Protein AF-A0A166GZS3-F1 (afdb_monomer_lite)

pLDDT: mean 82.65, std 13.18, range [44.88, 97.88]

Organism: NCBI:txid1671680

Radius of gyration: 15.57 Å; chains: 1; bounding box: 46×20×39 Å

Structure (mmCIF, N/CA/C/O backbone):
data_AF-A0A166GZS3-F1
#
_entry.id   AF-A0A166GZS3-F1
#
loop_
_atom_site.group_PDB
_atom_site.id
_atom_site.type_symbol
_atom_site.label_atom_id
_atom_site.label_alt_id
_atom_site.label_comp_id
_atom_site.label_asym_id
_atom_site.label_entity_id
_atom_site.label_seq_id
_atom_site.pdbx_PDB_ins_code
_atom_site.Cartn_x
_atom_site.Cartn_y
_atom_site.Cartn_z
_atom_site.occupancy
_atom_site.B_iso_or_equiv
_atom_site.auth_seq_id
_atom_site.auth_comp_id
_atom_site.auth_asym_id
_atom_site.auth_atom_id
_atom_site.pdbx_PDB_model_num
ATOM 1 N N . MET A 1 1 ? -16.067 -1.672 -1.497 1.00 63.53 1 MET A N 1
ATOM 2 C CA . MET A 1 1 ? -14.864 -2.314 -0.925 1.00 63.53 1 MET A CA 1
ATOM 3 C C . MET A 1 1 ? -13.737 -1.303 -0.964 1.00 63.53 1 MET A C 1
ATOM 5 O O . MET A 1 1 ? -13.558 -0.696 -2.016 1.00 63.53 1 MET A O 1
ATOM 9 N N . SER A 1 2 ? -13.045 -1.082 0.155 1.00 80.56 2 SER A N 1
ATOM 10 C CA . SER A 1 2 ? -11.887 -0.183 0.193 1.00 80.56 2 SER A CA 1
ATOM 11 C C . SER A 1 2 ? -10.697 -0.825 -0.514 1.00 80.56 2 SER A C 1
ATOM 13 O O . SER A 1 2 ? -10.502 -2.039 -0.416 1.00 80.56 2 SER A O 1
ATOM 15 N N . ALA A 1 3 ? -9.919 -0.022 -1.231 1.00 84.62 3 ALA A N 1
ATOM 16 C CA . ALA A 1 3 ? -8.756 -0.498 -1.968 1.00 84.62 3 ALA A CA 1
ATOM 17 C C . ALA A 1 3 ? -7.656 0.564 -2.013 1.00 84.62 3 ALA A C 1
ATOM 19 O O . ALA A 1 3 ? -7.930 1.763 -1.979 1.00 84.62 3 ALA A O 1
ATOM 20 N N . LEU A 1 4 ? -6.416 0.107 -2.141 1.00 82.50 4 LEU A N 1
ATOM 21 C CA . LEU A 1 4 ? -5.276 0.927 -2.517 1.00 82.50 4 LEU A CA 1
ATOM 22 C C . LEU A 1 4 ? -4.954 0.641 -3.980 1.00 82.50 4 LEU A C 1
ATOM 24 O O . LEU A 1 4 ? -4.761 -0.511 -4.358 1.00 82.50 4 LEU A O 1
ATOM 28 N N . GLN A 1 5 ? -4.902 1.669 -4.814 1.00 85.44 5 GLN A N 1
ATOM 29 C CA . GLN A 1 5 ? -4.529 1.524 -6.213 1.00 85.44 5 GLN A CA 1
ATOM 30 C C . GLN A 1 5 ? -3.179 2.187 -6.455 1.00 85.44 5 GLN A C 1
ATOM 32 O O . GLN A 1 5 ? -2.997 3.361 -6.136 1.00 85.44 5 GLN A O 1
ATOM 37 N N . LEU A 1 6 ? -2.245 1.419 -7.013 1.00 78.94 6 LEU A N 1
ATOM 38 C CA . LEU A 1 6 ? -0.940 1.900 -7.439 1.00 78.94 6 LEU A CA 1
ATOM 39 C C . LEU A 1 6 ? -0.885 1.907 -8.964 1.00 78.94 6 LEU A C 1
ATOM 41 O O . LEU A 1 6 ? -1.237 0.921 -9.615 1.00 78.94 6 LEU A O 1
ATOM 45 N N . THR A 1 7 ? -0.450 3.030 -9.522 1.00 80.00 7 THR A N 1
ATOM 46 C CA . THR A 1 7 ? -0.257 3.196 -10.966 1.00 80.00 7 THR A CA 1
ATOM 47 C C . THR A 1 7 ? 1.110 3.808 -11.234 1.00 80.00 7 THR A C 1
ATOM 49 O O . THR A 1 7 ? 1.507 4.758 -10.557 1.00 80.00 7 THR A O 1
ATOM 52 N N . THR A 1 8 ? 1.835 3.250 -12.204 1.00 74.75 8 THR A N 1
ATOM 53 C CA . THR A 1 8 ? 3.174 3.694 -12.611 1.00 74.75 8 THR A CA 1
ATOM 54 C C . THR A 1 8 ? 3.172 4.078 -14.084 1.00 74.75 8 THR A C 1
ATOM 56 O O . THR A 1 8 ? 2.456 3.476 -14.885 1.00 74.75 8 THR A O 1
ATOM 59 N N . THR A 1 9 ? 3.977 5.073 -14.457 1.00 71.31 9 THR A N 1
ATOM 60 C CA . THR A 1 9 ? 4.165 5.455 -15.869 1.00 71.31 9 THR A CA 1
ATOM 61 C C . THR A 1 9 ? 5.233 4.616 -16.574 1.00 71.31 9 THR A C 1
ATOM 63 O O . THR A 1 9 ? 5.177 4.464 -17.790 1.00 71.31 9 THR A O 1
ATOM 66 N N . ALA A 1 10 ? 6.187 4.050 -15.832 1.00 62.16 10 ALA A N 1
ATOM 67 C CA . ALA A 1 10 ? 7.070 2.991 -16.314 1.00 62.16 10 ALA A CA 1
ATOM 68 C C . ALA A 1 10 ? 6.403 1.619 -16.138 1.00 62.16 10 ALA A C 1
ATOM 70 O O . ALA A 1 10 ? 5.656 1.407 -15.180 1.00 62.16 10 ALA A O 1
ATOM 71 N N . GLY A 1 11 ? 6.670 0.678 -17.047 1.00 58.00 11 GLY A N 1
ATOM 72 C CA . GLY A 1 11 ? 6.192 -0.698 -16.910 1.00 58.00 11 GLY A CA 1
ATOM 73 C C . GLY A 1 11 ? 6.674 -1.322 -15.597 1.00 58.00 11 GLY A C 1
ATOM 74 O O . GLY A 1 11 ? 7.829 -1.163 -15.206 1.00 58.00 11 GLY A O 1
ATOM 75 N N . ALA A 1 12 ? 5.791 -2.030 -14.899 1.00 59.91 12 ALA A N 1
ATOM 76 C CA . ALA A 1 12 ? 6.154 -2.752 -13.690 1.00 59.91 12 ALA A CA 1
ATOM 77 C C . ALA A 1 12 ? 6.816 -4.083 -14.065 1.00 59.91 12 ALA A C 1
ATOM 79 O O . ALA A 1 12 ? 6.146 -5.088 -14.294 1.00 59.91 12 ALA A O 1
ATOM 80 N N . SER A 1 13 ? 8.145 -4.077 -14.166 1.00 64.00 13 SER A N 1
ATOM 81 C CA . SER A 1 13 ? 8.919 -5.318 -14.235 1.00 64.00 13 SER A CA 1
ATOM 82 C C . SER A 1 13 ? 8.902 -6.010 -12.868 1.00 64.00 13 SER A C 1
ATOM 84 O O . SER A 1 13 ? 9.009 -5.359 -11.824 1.00 64.00 13 SER A O 1
ATOM 86 N N . ALA A 1 14 ? 8.787 -7.341 -12.885 1.00 60.84 14 ALA A N 1
ATOM 87 C CA . ALA A 1 14 ? 8.915 -8.183 -11.696 1.00 60.84 14 ALA A CA 1
ATOM 88 C C . ALA A 1 14 ? 10.305 -8.093 -11.047 1.00 60.84 14 ALA A C 1
ATOM 90 O O . ALA A 1 14 ? 10.432 -8.344 -9.854 1.00 60.84 14 ALA A O 1
ATOM 91 N N . SER A 1 15 ? 11.313 -7.706 -11.829 1.00 64.94 15 SER A N 1
ATOM 92 C CA . SER A 1 15 ? 12.722 -7.718 -11.430 1.00 64.94 15 SER A CA 1
ATOM 9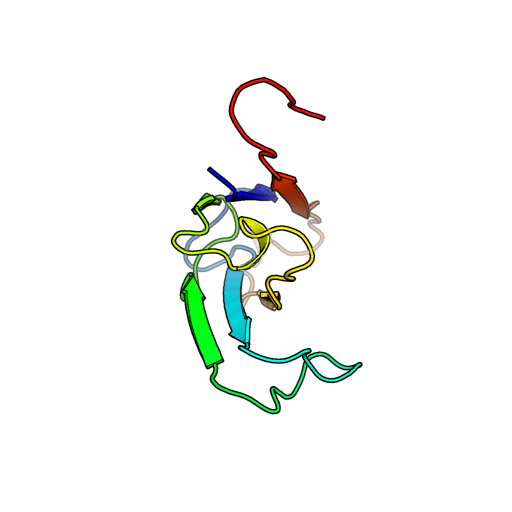3 C C . SER A 1 15 ? 13.303 -6.308 -11.321 1.00 64.94 15 SER A C 1
ATOM 95 O O . SER A 1 15 ? 14.076 -6.032 -10.413 1.00 64.94 15 SER A O 1
ATOM 97 N N . ASP A 1 16 ? 12.892 -5.411 -12.224 1.00 68.75 16 ASP A N 1
ATOM 98 C CA . ASP A 1 16 ? 13.584 -4.133 -12.470 1.00 68.75 16 ASP A CA 1
ATOM 99 C C . ASP A 1 16 ? 12.710 -2.902 -12.179 1.00 68.75 16 ASP A C 1
ATOM 101 O O . ASP A 1 16 ? 13.150 -1.760 -12.303 1.00 68.75 16 ASP A O 1
ATOM 105 N N . GLY A 1 17 ? 11.439 -3.120 -11.829 1.00 74.44 17 GLY A N 1
ATOM 106 C CA . GLY A 1 17 ? 10.476 -2.058 -11.555 1.00 74.44 17 GLY A CA 1
ATOM 107 C C . GLY A 1 17 ? 10.460 -1.629 -10.089 1.00 74.44 17 GLY A C 1
ATOM 108 O O . GLY A 1 17 ? 11.007 -2.304 -9.217 1.00 74.44 17 GLY A O 1
ATOM 109 N N . VAL A 1 18 ? 9.757 -0.531 -9.796 1.00 82.94 18 VAL A N 1
ATOM 110 C CA . VAL A 1 18 ? 9.429 -0.162 -8.410 1.00 82.94 18 VAL A CA 1
ATOM 111 C C . VAL A 1 18 ? 8.597 -1.283 -7.785 1.00 82.94 18 VAL A C 1
ATOM 113 O O . VAL A 1 18 ? 7.548 -1.663 -8.313 1.00 82.94 18 VAL A O 1
ATOM 116 N N . GLN A 1 19 ? 9.063 -1.787 -6.650 1.00 86.75 19 GLN A N 1
ATOM 117 C CA . GLN A 1 19 ? 8.369 -2.775 -5.837 1.00 86.75 19 GLN A CA 1
ATOM 118 C C . GLN A 1 19 ? 7.629 -2.081 -4.695 1.00 86.75 19 GLN A C 1
ATOM 120 O O . GLN A 1 19 ? 8.018 -0.996 -4.245 1.00 86.75 19 GLN A O 1
ATOM 125 N N . PHE A 1 20 ? 6.568 -2.715 -4.210 1.00 89.94 20 PHE A N 1
ATOM 126 C CA . PHE A 1 20 ? 5.880 -2.286 -3.008 1.00 89.94 20 PHE A CA 1
ATOM 127 C C . PHE A 1 20 ? 5.505 -3.458 -2.107 1.00 89.94 20 PHE A C 1
ATOM 129 O O . PHE A 1 20 ? 5.221 -4.561 -2.572 1.00 89.94 20 PHE A O 1
ATOM 136 N N . ALA A 1 21 ? 5.414 -3.163 -0.817 1.00 92.38 21 ALA A N 1
ATOM 137 C CA . ALA A 1 21 ? 4.767 -4.003 0.177 1.00 92.38 21 ALA A CA 1
ATOM 138 C C . ALA A 1 21 ? 3.753 -3.163 0.960 1.00 92.38 21 ALA A C 1
ATOM 140 O O . ALA A 1 21 ? 3.936 -1.953 1.137 1.00 92.38 21 ALA A O 1
ATOM 141 N N . LEU A 1 22 ? 2.678 -3.802 1.417 1.00 94.50 22 LEU A N 1
ATOM 142 C CA . LEU A 1 22 ? 1.651 -3.164 2.231 1.00 94.50 22 LEU A CA 1
ATOM 143 C C . LEU A 1 22 ? 1.409 -3.985 3.488 1.00 94.50 22 LEU A C 1
ATOM 145 O O . LEU A 1 22 ? 1.021 -5.154 3.432 1.00 94.50 22 LEU A O 1
ATOM 149 N N . GLU A 1 23 ? 1.581 -3.340 4.628 1.00 96.25 23 GLU A N 1
ATOM 150 C CA . GLU A 1 23 ? 1.350 -3.936 5.936 1.00 96.25 23 GLU A CA 1
ATOM 151 C C . GLU A 1 23 ? 0.323 -3.127 6.712 1.00 96.25 23 GLU A C 1
ATOM 153 O O . GLU A 1 23 ? 0.127 -1.933 6.483 1.00 96.25 23 GLU A O 1
ATOM 158 N N . ARG A 1 24 ? -0.324 -3.794 7.659 1.00 96.56 24 ARG A N 1
ATOM 159 C CA . ARG A 1 24 ? -1.293 -3.218 8.585 1.00 96.56 24 ARG A CA 1
ATOM 160 C C . ARG A 1 24 ? -0.796 -3.416 10.005 1.00 96.56 24 ARG A C 1
ATOM 162 O O . ARG A 1 24 ? -0.445 -4.533 10.373 1.00 96.56 24 ARG A O 1
ATOM 169 N N . CYS A 1 25 ? -0.843 -2.360 10.805 1.00 97.56 25 CYS A N 1
ATOM 170 C CA . CYS A 1 25 ? -0.665 -2.422 12.251 1.00 97.56 25 CYS A CA 1
ATOM 171 C C . CYS A 1 25 ? -2.030 -2.279 12.947 1.00 97.56 25 CYS A C 1
ATOM 173 O O . CYS A 1 25 ? -2.907 -1.561 12.468 1.00 97.56 25 CYS A O 1
ATOM 175 N N . SER A 1 26 ? -2.234 -2.942 14.087 1.00 96.31 26 SER A N 1
ATOM 176 C CA . SER A 1 26 ? -3.437 -2.738 14.918 1.00 96.31 26 SER A CA 1
ATOM 177 C C . SER A 1 26 ? -3.412 -1.437 15.742 1.00 96.31 26 SER A C 1
ATOM 179 O O . SER A 1 26 ? -4.387 -1.096 16.408 1.00 96.31 26 SER A O 1
ATOM 181 N N . GLN A 1 27 ? -2.297 -0.711 15.704 1.00 96.75 27 GLN A N 1
ATOM 182 C CA . GLN A 1 27 ? -2.043 0.570 16.364 1.00 96.75 27 GLN A CA 1
ATOM 183 C C . GLN A 1 27 ? -1.437 1.545 15.336 1.00 96.75 27 GLN A C 1
ATOM 185 O O . GLN A 1 27 ? -1.017 1.111 14.261 1.00 96.75 27 GLN A O 1
ATOM 190 N N . PRO A 1 28 ? -1.354 2.852 15.625 1.00 97.19 28 PRO A N 1
ATOM 191 C CA . PRO A 1 28 ? -0.599 3.767 14.780 1.00 97.19 28 PRO A CA 1
ATOM 192 C C . PRO A 1 28 ? 0.861 3.319 14.626 1.00 97.19 28 PRO A C 1
ATOM 194 O O . PRO A 1 28 ? 1.489 2.872 15.589 1.00 97.19 28 PRO A O 1
ATOM 197 N N . TRP A 1 29 ? 1.403 3.467 13.417 1.00 97.88 29 TRP A N 1
ATOM 198 C CA . TRP A 1 29 ? 2.845 3.369 13.197 1.00 97.88 29 TRP A CA 1
ATOM 199 C C . TRP A 1 29 ? 3.559 4.539 13.883 1.00 97.88 29 TRP A C 1
ATOM 201 O O . TRP A 1 29 ? 2.975 5.613 14.058 1.00 97.88 29 TRP A O 1
ATOM 211 N N . SER A 1 30 ? 4.827 4.348 14.251 1.00 97.62 30 SER A N 1
ATOM 212 C CA . SER A 1 30 ? 5.685 5.452 14.687 1.00 97.62 30 SER A CA 1
ATOM 213 C C . SER A 1 30 ? 5.785 6.534 13.608 1.00 97.62 30 SER A C 1
ATOM 215 O O . SER A 1 30 ? 5.507 6.294 12.434 1.00 97.62 30 SER A O 1
ATOM 217 N N . ALA A 1 31 ? 6.184 7.746 14.001 1.00 95.06 31 ALA A N 1
ATOM 218 C CA . ALA A 1 31 ? 6.227 8.897 13.095 1.00 95.06 31 ALA A CA 1
ATOM 219 C C . ALA A 1 31 ? 7.153 8.692 11.877 1.00 95.06 31 ALA A C 1
ATOM 221 O O . ALA A 1 31 ? 6.913 9.262 10.819 1.00 95.06 31 ALA A O 1
ATOM 222 N N . ASP A 1 32 ? 8.181 7.857 12.019 1.00 94.62 32 ASP A N 1
ATOM 223 C CA . ASP A 1 32 ? 9.104 7.435 10.957 1.00 94.62 32 ASP A CA 1
ATOM 224 C C . ASP A 1 32 ? 8.619 6.198 10.172 1.00 94.62 32 ASP A C 1
ATOM 226 O O . ASP A 1 32 ? 9.335 5.683 9.316 1.00 94.62 32 ASP A O 1
ATOM 230 N N . ALA A 1 33 ? 7.422 5.693 10.481 1.00 94.12 33 ALA A N 1
ATOM 231 C CA . ALA A 1 33 ? 6.842 4.449 9.980 1.00 94.12 33 ALA A CA 1
ATOM 232 C C . ALA A 1 33 ? 7.688 3.180 10.229 1.00 94.12 33 ALA A C 1
ATOM 234 O O . ALA A 1 33 ? 7.409 2.127 9.647 1.00 94.12 33 ALA A O 1
ATOM 235 N N . ALA A 1 34 ? 8.700 3.228 11.100 1.00 93.38 34 ALA A N 1
ATOM 236 C CA . ALA A 1 34 ? 9.604 2.103 11.325 1.00 93.38 34 ALA A CA 1
ATOM 237 C C . ALA A 1 34 ? 8.987 1.009 12.210 1.00 93.38 34 ALA A C 1
ATOM 239 O O . ALA A 1 34 ? 9.224 -0.179 11.981 1.00 93.38 34 ALA A O 1
ATOM 240 N N . THR A 1 35 ? 8.175 1.393 13.198 1.00 96.25 35 THR A N 1
ATOM 241 C CA . THR A 1 35 ? 7.703 0.489 14.256 1.00 96.25 35 THR A CA 1
ATOM 242 C C . THR A 1 35 ? 6.188 0.507 14.425 1.00 96.25 35 THR A C 1
ATOM 244 O O . THR A 1 35 ? 5.520 1.518 14.207 1.00 96.25 35 THR A O 1
ATOM 247 N N . CYS A 1 36 ? 5.654 -0.643 14.833 1.00 97.50 36 CYS A N 1
ATOM 248 C CA . CYS A 1 36 ? 4.255 -0.863 15.176 1.00 97.50 36 CYS A CA 1
ATOM 249 C C . CYS A 1 36 ? 4.193 -1.286 16.648 1.00 97.50 36 CYS A C 1
ATOM 251 O O . CYS A 1 36 ? 4.810 -2.279 17.025 1.00 97.50 36 CYS A O 1
ATOM 253 N N . GLY A 1 37 ? 3.450 -0.548 17.478 1.00 97.19 37 GLY A N 1
ATOM 254 C CA . GLY A 1 37 ? 3.246 -0.893 18.895 1.00 97.19 37 GLY A CA 1
ATOM 255 C C . GLY A 1 37 ? 2.240 -2.029 19.130 1.00 97.19 37 GLY A C 1
ATOM 256 O O . GLY A 1 37 ? 1.984 -2.393 20.274 1.00 97.19 37 GLY A O 1
ATOM 257 N N . GLY A 1 38 ? 1.640 -2.556 18.060 1.00 97.00 38 GLY A N 1
ATOM 258 C CA . GLY A 1 38 ? 0.626 -3.607 18.090 1.00 97.00 38 GLY A CA 1
ATOM 259 C C . GLY A 1 38 ? 0.996 -4.813 17.225 1.00 97.00 38 GLY A C 1
ATOM 260 O O . GLY A 1 38 ? 2.163 -5.152 17.049 1.00 97.00 38 GLY A O 1
ATOM 261 N N . THR A 1 39 ? -0.017 -5.470 16.666 1.00 97.12 39 THR A N 1
ATOM 262 C CA . THR A 1 39 ? 0.160 -6.625 15.781 1.00 97.12 39 THR A CA 1
ATOM 263 C C . THR A 1 39 ? 0.296 -6.161 14.338 1.00 97.12 39 THR A C 1
ATOM 265 O O . THR A 1 39 ? -0.582 -5.461 13.828 1.00 97.12 39 THR A O 1
ATOM 268 N N . VAL A 1 40 ? 1.375 -6.583 13.676 1.00 97.38 40 VAL A N 1
ATOM 269 C CA . VAL A 1 40 ? 1.569 -6.395 12.235 1.00 97.38 40 VAL A CA 1
ATOM 270 C C . VAL A 1 40 ? 0.942 -7.562 11.478 1.00 97.38 40 VAL A C 1
ATOM 272 O O . VAL A 1 40 ? 1.097 -8.721 11.857 1.00 97.38 40 VAL A O 1
ATOM 275 N N . SER A 1 41 ? 0.246 -7.254 10.390 1.00 96.06 41 SER A N 1
ATOM 276 C CA . SER A 1 41 ? -0.272 -8.226 9.430 1.00 96.06 41 SER A CA 1
ATOM 277 C C . SER A 1 41 ? 0.063 -7.790 8.007 1.00 96.06 41 SER A C 1
ATOM 279 O O . SER A 1 41 ? 0.018 -6.603 7.678 1.00 96.06 41 SER A O 1
ATOM 281 N N . THR A 1 42 ? 0.406 -8.749 7.152 1.00 95.62 42 THR A N 1
ATOM 282 C CA . THR A 1 42 ? 0.688 -8.486 5.738 1.00 95.62 42 THR A CA 1
ATOM 283 C C . THR A 1 42 ? -0.621 -8.335 4.969 1.00 95.62 42 THR A C 1
ATOM 285 O O . THR A 1 42 ? -1.465 -9.228 4.999 1.00 95.62 42 THR A O 1
ATOM 288 N N . VAL A 1 43 ? -0.780 -7.217 4.257 1.00 94.25 43 VAL A N 1
ATOM 289 C CA . VAL A 1 43 ? -1.910 -6.978 3.342 1.00 94.25 43 VAL A CA 1
ATOM 290 C C . VAL A 1 43 ? -1.506 -7.315 1.908 1.00 94.25 43 VAL A C 1
ATOM 292 O O . VAL A 1 43 ? -2.241 -7.987 1.192 1.00 94.25 43 VAL A O 1
ATOM 295 N N . ALA A 1 44 ? -0.310 -6.889 1.503 1.00 92.19 44 ALA A N 1
ATOM 296 C CA . ALA A 1 44 ? 0.333 -7.300 0.266 1.00 92.19 44 ALA A CA 1
ATOM 297 C C . ALA A 1 44 ? 1.815 -7.569 0.536 1.00 92.19 44 ALA A C 1
ATOM 299 O O . ALA A 1 44 ? 2.520 -6.705 1.059 1.00 92.19 44 ALA A O 1
ATOM 300 N N . ALA A 1 45 ? 2.274 -8.767 0.173 1.00 91.56 45 ALA A N 1
ATOM 301 C CA . ALA A 1 45 ? 3.697 -9.083 0.149 1.00 91.56 45 ALA A CA 1
ATOM 302 C C . ALA A 1 45 ? 4.418 -8.259 -0.930 1.00 91.56 45 ALA A C 1
ATOM 304 O O . ALA A 1 45 ? 3.773 -7.690 -1.814 1.00 91.56 45 ALA A O 1
ATOM 305 N N . ASP A 1 46 ? 5.746 -8.230 -0.848 1.00 89.12 46 ASP A N 1
ATOM 306 C CA . ASP A 1 46 ? 6.614 -7.527 -1.791 1.00 89.12 46 ASP A CA 1
ATOM 307 C C . ASP A 1 46 ? 6.351 -7.952 -3.240 1.00 89.12 46 ASP A C 1
ATOM 309 O O . ASP A 1 46 ? 6.412 -9.141 -3.568 1.00 89.12 46 ASP A O 1
ATOM 313 N N . ARG A 1 47 ? 5.994 -6.988 -4.092 1.00 86.38 47 ARG A N 1
ATOM 314 C CA . ARG A 1 47 ? 5.584 -7.236 -5.479 1.00 86.38 47 ARG A CA 1
ATOM 315 C C . ARG A 1 47 ? 5.640 -5.961 -6.336 1.00 86.38 47 ARG A C 1
ATOM 317 O O . ARG A 1 47 ? 5.700 -4.863 -5.784 1.00 86.38 47 ARG A O 1
ATOM 324 N N . PRO A 1 48 ? 5.499 -6.062 -7.668 1.00 85.81 48 PRO A N 1
ATOM 325 C CA . PRO A 1 48 ? 5.568 -4.891 -8.544 1.00 85.81 48 PRO A CA 1
ATOM 326 C C . PRO A 1 48 ? 4.435 -3.887 -8.306 1.00 85.81 48 PRO A C 1
ATOM 328 O O . PRO A 1 48 ? 3.278 -4.272 -8.112 1.00 85.81 48 PRO A O 1
ATOM 331 N N . ALA A 1 49 ? 4.750 -2.591 -8.371 1.00 82.06 49 ALA A N 1
ATOM 332 C CA . ALA A 1 49 ? 3.854 -1.478 -8.032 1.00 82.06 49 ALA A CA 1
ATOM 333 C C . ALA A 1 49 ? 2.793 -1.115 -9.097 1.00 82.06 49 ALA A C 1
ATOM 335 O O . ALA A 1 49 ? 2.402 0.043 -9.210 1.00 82.06 49 ALA A O 1
ATOM 336 N N . SER A 1 50 ? 2.272 -2.089 -9.847 1.00 70.25 50 SER A N 1
ATOM 337 C CA . SER A 1 50 ? 1.186 -1.903 -10.828 1.00 70.25 50 SER A CA 1
ATOM 338 C C . SER A 1 50 ? -0.049 -2.729 -10.467 1.00 70.25 50 SER A C 1
ATOM 340 O O . SER A 1 50 ? -0.430 -3.662 -11.181 1.00 70.25 50 SER A O 1
ATOM 342 N N . ALA A 1 51 ? -0.659 -2.451 -9.317 1.00 73.56 51 ALA A N 1
ATOM 343 C CA . ALA A 1 51 ? -1.769 -3.265 -8.846 1.00 73.56 51 ALA A CA 1
ATOM 344 C C . ALA A 1 51 ? -2.796 -2.477 -8.039 1.00 73.56 51 ALA A C 1
ATOM 346 O O . ALA A 1 51 ? -2.481 -1.560 -7.278 1.00 73.56 51 ALA A O 1
ATOM 347 N N . ARG A 1 52 ? -4.047 -2.924 -8.164 1.00 85.75 52 ARG A N 1
ATOM 348 C CA . ARG A 1 52 ? -5.075 -2.709 -7.154 1.00 85.75 52 ARG A CA 1
ATOM 349 C C . ARG A 1 52 ? -4.864 -3.723 -6.029 1.00 85.75 52 ARG A C 1
ATOM 351 O O . ARG A 1 52 ? -4.730 -4.919 -6.285 1.00 85.75 52 ARG A O 1
ATOM 358 N N . VAL A 1 53 ? -4.849 -3.236 -4.798 1.00 90.12 53 VAL A N 1
ATOM 359 C CA . VAL A 1 53 ? -4.824 -4.028 -3.571 1.00 90.12 53 VAL A CA 1
ATOM 360 C C . VAL A 1 53 ? -6.144 -3.805 -2.862 1.00 90.12 53 VAL A C 1
ATOM 362 O O . VAL A 1 53 ? -6.411 -2.715 -2.354 1.00 90.12 53 VAL A O 1
ATOM 365 N N . ASP A 1 54 ? -6.985 -4.830 -2.841 1.00 90.12 54 ASP A N 1
ATOM 366 C CA . ASP A 1 54 ? -8.189 -4.790 -2.023 1.00 90.12 54 ASP A CA 1
ATOM 367 C C . ASP A 1 54 ? -7.806 -4.887 -0.540 1.00 90.12 54 ASP A C 1
ATOM 369 O O . ASP A 1 54 ? -6.836 -5.551 -0.175 1.00 90.12 54 ASP A O 1
ATOM 373 N N . LEU A 1 55 ? -8.564 -4.206 0.323 1.00 89.69 55 LEU A N 1
ATOM 374 C CA . LEU A 1 55 ? -8.314 -4.147 1.765 1.00 89.69 55 LEU A CA 1
ATOM 375 C C . LEU A 1 55 ? -9.391 -4.936 2.528 1.00 89.69 55 LEU A C 1
ATOM 377 O O . LEU A 1 55 ? -10.263 -4.331 3.167 1.00 89.69 55 LEU A O 1
ATOM 381 N N . PRO A 1 56 ? -9.386 -6.281 2.471 1.00 85.38 56 PRO A N 1
ATOM 382 C CA . PRO A 1 56 ? -10.371 -7.080 3.184 1.00 85.38 56 PRO A CA 1
ATOM 383 C C . PRO A 1 56 ? -10.247 -6.865 4.696 1.00 85.38 56 PRO A C 1
ATOM 385 O O . PRO A 1 56 ? -9.152 -6.699 5.249 1.00 85.38 56 PRO A O 1
ATOM 388 N N . GLY A 1 57 ? -11.400 -6.820 5.365 1.00 86.12 57 GLY A N 1
ATOM 389 C CA . GLY A 1 57 ? -11.471 -6.623 6.813 1.00 86.12 57 GLY A CA 1
ATOM 390 C C . GLY A 1 57 ? -10.840 -5.315 7.297 1.00 86.12 57 GLY A C 1
ATOM 391 O O . GLY A 1 57 ? -10.374 -5.262 8.429 1.00 86.12 57 GLY A O 1
ATOM 392 N N . SER A 1 58 ? -10.762 -4.284 6.445 1.00 89.38 58 SER A N 1
ATOM 393 C CA . SER A 1 58 ? -10.221 -2.983 6.844 1.00 89.38 58 SER A CA 1
ATOM 394 C C . SER A 1 58 ? -10.999 -2.414 8.038 1.00 89.38 58 SER A C 1
ATOM 396 O O . SER A 1 58 ? -12.217 -2.237 7.925 1.00 89.38 58 SER A O 1
ATOM 398 N N . PRO A 1 59 ? -10.328 -2.075 9.158 1.00 89.06 59 PRO A N 1
ATOM 399 C CA . PRO A 1 59 ? -10.971 -1.417 10.293 1.00 89.06 59 PRO A CA 1
ATOM 400 C C . PRO A 1 59 ? -11.670 -0.111 9.909 1.00 89.06 59 PRO A C 1
ATOM 402 O O . PRO A 1 59 ? -12.679 0.230 10.513 1.00 89.06 59 PRO A O 1
ATOM 405 N N . ALA A 1 60 ? -11.201 0.568 8.856 1.00 87.56 60 ALA A N 1
ATOM 406 C CA . ALA A 1 60 ? -11.791 1.802 8.338 1.00 87.56 60 ALA A CA 1
ATOM 407 C C . ALA A 1 60 ? -13.225 1.642 7.788 1.00 87.56 60 ALA A C 1
ATOM 409 O O . ALA A 1 60 ? -13.852 2.630 7.409 1.00 87.56 60 ALA A O 1
ATOM 410 N N . LEU A 1 61 ? -13.760 0.416 7.721 1.00 85.19 61 LEU A N 1
ATOM 411 C CA . LEU A 1 61 ? -15.176 0.172 7.425 1.00 85.19 61 LEU A CA 1
ATOM 412 C C . LEU A 1 61 ? -16.091 0.480 8.622 1.00 85.19 61 LEU A C 1
ATOM 414 O O . LEU A 1 61 ? -17.290 0.686 8.435 1.00 85.19 61 LEU A O 1
ATOM 418 N N . THR A 1 62 ? -15.540 0.529 9.835 1.00 86.06 62 THR A N 1
ATOM 419 C CA . THR A 1 62 ? -16.265 0.888 11.056 1.00 86.06 62 THR A CA 1
ATOM 420 C C . THR A 1 62 ? -16.168 2.392 11.304 1.00 86.06 62 THR A C 1
ATOM 422 O O . THR A 1 62 ? -15.105 2.996 11.157 1.00 86.06 62 THR A O 1
ATOM 425 N N . VAL A 1 63 ? -17.276 3.013 11.717 1.00 84.50 63 VAL A N 1
ATOM 426 C CA . VAL A 1 63 ? -17.324 4.452 12.018 1.00 84.50 63 VAL A CA 1
ATOM 427 C C . VAL A 1 63 ? -16.300 4.813 13.095 1.00 84.50 63 VAL A C 1
ATOM 429 O O . VAL A 1 63 ? -16.281 4.216 14.168 1.00 84.50 63 VAL A O 1
ATOM 432 N N . GLY A 1 64 ? -15.464 5.810 12.802 1.00 86.31 64 GLY A N 1
ATOM 433 C CA . GLY A 1 64 ? -14.451 6.326 13.727 1.00 86.31 64 GLY A CA 1
ATOM 434 C C . GLY A 1 64 ? -13.201 5.453 13.876 1.00 86.31 64 GLY A C 1
ATOM 435 O O . GLY A 1 64 ? -12.288 5.846 14.597 1.00 86.31 64 GLY A O 1
ATOM 436 N N . ALA A 1 65 ? -13.129 4.303 13.202 1.00 89.62 65 ALA A N 1
ATOM 437 C CA . ALA A 1 65 ? -11.944 3.455 13.198 1.00 89.62 65 ALA A CA 1
ATOM 438 C C . ALA A 1 65 ? -10.990 3.821 12.049 1.00 89.62 65 ALA A C 1
ATOM 440 O O . ALA A 1 65 ? -11.408 4.282 10.986 1.00 89.62 65 ALA A O 1
ATOM 441 N N . THR A 1 66 ? -9.698 3.567 12.261 1.00 91.50 66 THR A N 1
ATOM 442 C CA . THR A 1 66 ? -8.627 3.858 11.301 1.00 91.50 66 THR A CA 1
ATOM 443 C C . THR A 1 66 ? -7.896 2.572 10.945 1.00 91.50 66 THR A C 1
ATOM 445 O O . THR A 1 66 ? -7.560 1.777 11.821 1.00 91.50 66 THR A O 1
ATOM 448 N N . ASP A 1 67 ? -7.632 2.368 9.656 1.00 93.31 67 ASP A N 1
ATOM 449 C CA . ASP A 1 67 ? -6.734 1.312 9.188 1.00 93.31 67 ASP A CA 1
ATOM 450 C C . ASP A 1 67 ? -5.302 1.863 9.138 1.00 93.31 67 ASP A C 1
ATOM 452 O O . ASP A 1 67 ? -5.002 2.756 8.342 1.00 93.31 67 ASP A O 1
ATOM 456 N N . HIS A 1 68 ? -4.423 1.379 10.018 1.00 95.88 68 HIS A N 1
ATOM 457 C CA . HIS A 1 68 ? -3.044 1.858 10.111 1.00 95.88 68 HIS A CA 1
ATOM 458 C C . HIS A 1 68 ? -2.154 1.113 9.112 1.00 95.88 68 HIS A C 1
ATOM 460 O O . HIS A 1 68 ? -1.455 0.153 9.449 1.00 95.88 68 HIS A O 1
ATOM 466 N N . LEU A 1 69 ? -2.199 1.561 7.860 1.00 95.38 69 LEU A N 1
ATOM 467 C CA . LEU A 1 69 ? -1.429 0.985 6.763 1.00 95.38 69 LEU A CA 1
ATOM 468 C C . LEU A 1 69 ? -0.030 1.605 6.656 1.00 95.38 69 LEU A C 1
ATOM 470 O O . LEU A 1 69 ? 0.129 2.818 6.789 1.00 95.38 69 LEU A O 1
ATOM 474 N N . ARG A 1 70 ? 0.967 0.771 6.349 1.00 95.62 70 ARG A N 1
ATOM 475 C CA . ARG A 1 70 ? 2.318 1.179 5.949 1.00 95.62 70 ARG A CA 1
ATOM 476 C C . ARG A 1 70 ? 2.597 0.697 4.536 1.00 95.62 70 ARG A C 1
ATOM 478 O O . ARG A 1 70 ? 2.599 -0.506 4.283 1.00 95.62 70 ARG A O 1
ATOM 485 N N . LEU A 1 71 ? 2.852 1.648 3.642 1.00 93.50 71 LEU A N 1
ATOM 486 C CA . LEU A 1 71 ? 3.327 1.390 2.290 1.00 93.50 71 LEU A CA 1
ATOM 487 C C . LEU A 1 71 ? 4.850 1.512 2.270 1.00 93.50 71 LEU A C 1
ATOM 489 O O . LEU A 1 71 ? 5.389 2.581 2.551 1.00 93.50 71 LEU A O 1
ATOM 493 N N . THR A 1 72 ? 5.533 0.437 1.898 1.00 92.88 72 THR A N 1
ATOM 494 C CA . THR A 1 72 ? 6.972 0.457 1.634 1.00 92.88 72 THR A CA 1
ATOM 495 C C . THR A 1 72 ? 7.187 0.419 0.134 1.00 92.88 72 THR A C 1
ATOM 497 O O . THR A 1 72 ? 6.639 -0.451 -0.534 1.00 92.88 72 THR A O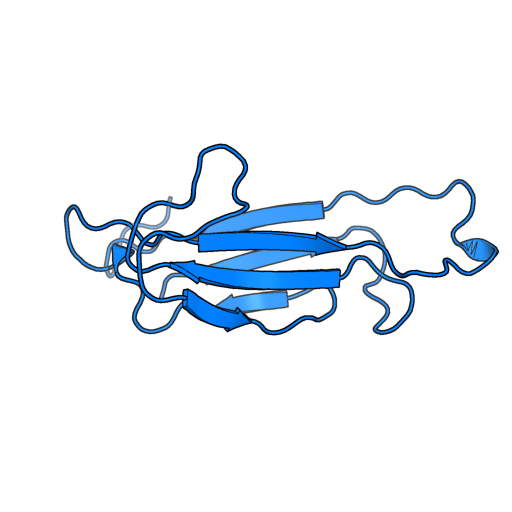 1
ATOM 500 N N . LEU A 1 73 ? 7.985 1.350 -0.384 1.00 89.00 73 LEU A N 1
ATOM 501 C CA . LEU A 1 73 ? 8.408 1.385 -1.780 1.00 89.00 73 LEU A CA 1
ATOM 502 C C . LEU A 1 73 ? 9.891 1.051 -1.851 1.00 89.00 73 LEU A C 1
ATOM 504 O O . LEU A 1 73 ? 10.682 1.587 -1.073 1.00 89.00 73 LEU A O 1
ATOM 508 N N . ARG A 1 74 ? 10.266 0.185 -2.789 1.00 86.94 74 ARG A N 1
ATOM 509 C CA . ARG A 1 74 ? 11.660 -0.194 -3.009 1.00 86.94 74 ARG A CA 1
ATOM 510 C C . ARG A 1 74 ? 11.997 -0.090 -4.485 1.00 86.94 74 ARG A C 1
ATOM 512 O O . ARG A 1 74 ? 11.228 -0.522 -5.340 1.00 86.94 74 ARG A O 1
ATOM 519 N N . LEU A 1 75 ? 13.167 0.460 -4.770 1.00 81.00 75 LEU A N 1
ATOM 520 C CA . LEU A 1 75 ? 13.827 0.217 -6.044 1.00 81.00 75 LEU A CA 1
ATOM 521 C C . LEU A 1 75 ? 14.515 -1.154 -5.984 1.00 81.00 75 LEU A C 1
ATOM 523 O O . LEU A 1 75 ? 14.894 -1.590 -4.893 1.00 81.00 75 LEU A O 1
ATOM 527 N N . PRO A 1 76 ? 14.656 -1.853 -7.115 1.00 74.88 76 PRO A N 1
ATOM 528 C CA . PRO A 1 76 ? 15.418 -3.093 -7.151 1.00 74.88 76 PRO A CA 1
ATOM 529 C C . PRO A 1 76 ? 16.878 -2.828 -6.759 1.00 74.88 76 PRO A C 1
ATOM 531 O O . PRO A 1 76 ? 17.399 -1.730 -6.963 1.00 74.88 76 PRO A O 1
ATOM 534 N N . GLU A 1 77 ? 17.543 -3.837 -6.193 1.00 75.06 77 GLU A N 1
ATOM 535 C CA . GLU A 1 77 ? 18.952 -3.732 -5.774 1.00 75.06 77 GLU A CA 1
ATOM 536 C C . GLU A 1 77 ? 19.896 -3.453 -6.954 1.00 75.06 77 GLU A C 1
ATOM 538 O O . GLU A 1 77 ? 20.946 -2.836 -6.784 1.00 75.06 77 GLU A O 1
ATOM 543 N N . SER A 1 78 ? 19.497 -3.858 -8.160 1.00 74.06 78 SER A N 1
ATOM 544 C CA . SER A 1 78 ? 20.159 -3.515 -9.413 1.00 74.06 78 SER A CA 1
ATOM 545 C C . SER A 1 78 ? 19.145 -2.965 -10.407 1.00 74.06 78 SER A C 1
ATOM 547 O O . SER A 1 78 ? 18.088 -3.562 -10.597 1.00 74.06 78 SER A O 1
ATOM 549 N N . ALA A 1 79 ? 19.488 -1.865 -11.075 1.00 69.44 79 ALA A N 1
ATOM 550 C CA . ALA A 1 79 ? 18.748 -1.373 -12.229 1.00 69.44 79 ALA A CA 1
ATOM 551 C C . ALA A 1 79 ? 19.498 -1.765 -13.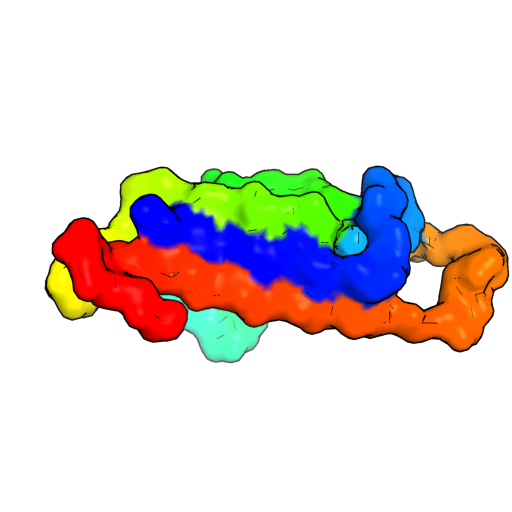516 1.00 69.44 79 ALA A C 1
ATOM 553 O O . ALA A 1 79 ? 20.723 -1.606 -13.568 1.00 69.44 79 ALA A O 1
ATOM 554 N N . PRO A 1 80 ? 18.809 -2.275 -14.548 1.00 71.06 80 PRO A N 1
ATOM 555 C CA . PRO A 1 80 ? 19.428 -2.542 -15.839 1.00 71.06 80 PRO A CA 1
ATOM 556 C C . PRO A 1 80 ? 19.916 -1.232 -16.484 1.00 71.06 80 PRO A C 1
ATOM 558 O O . PRO A 1 80 ? 19.472 -0.136 -16.137 1.00 71.06 80 PRO A O 1
ATOM 561 N N . SER A 1 81 ? 20.879 -1.321 -17.406 1.00 77.00 81 SER A N 1
ATOM 562 C CA . SER A 1 81 ? 21.532 -0.137 -17.992 1.00 77.00 81 SER A CA 1
ATOM 563 C C . SER A 1 81 ? 20.568 0.789 -18.741 1.00 77.00 81 SER A C 1
ATOM 565 O O . SER A 1 81 ? 20.815 1.985 -18.845 1.00 77.00 81 SER A O 1
ATOM 567 N N . ASP A 1 82 ? 19.468 0.246 -19.255 1.00 74.38 82 ASP A N 1
ATOM 568 C CA . ASP A 1 82 ? 18.397 0.979 -19.933 1.00 74.38 82 ASP A CA 1
ATOM 569 C C . ASP A 1 82 ? 17.495 1.786 -18.979 1.00 74.38 82 ASP A C 1
ATOM 571 O O . ASP A 1 82 ? 16.808 2.702 -19.426 1.00 74.38 82 ASP A O 1
ATOM 575 N N . ALA A 1 83 ? 17.542 1.530 -17.667 1.00 75.69 83 ALA A N 1
ATOM 576 C CA . ALA A 1 83 ? 16.879 2.359 -16.659 1.00 75.69 83 ALA A CA 1
ATOM 577 C C . ALA A 1 83 ? 17.675 3.635 -16.313 1.00 75.69 83 ALA A C 1
ATOM 579 O O . ALA A 1 83 ? 17.141 4.546 -15.668 1.00 75.69 83 ALA A O 1
ATOM 580 N N . GLN A 1 84 ? 18.944 3.739 -16.729 1.00 77.62 84 GLN A N 1
ATOM 581 C CA . GLN A 1 84 ? 19.791 4.888 -16.415 1.00 77.62 84 GLN A CA 1
ATOM 582 C C . GLN A 1 84 ? 19.229 6.183 -17.020 1.00 77.62 84 GLN A C 1
ATOM 584 O O . GLN A 1 84 ? 18.962 6.276 -18.214 1.00 77.62 84 GLN A O 1
ATOM 589 N N . GLY A 1 85 ? 19.079 7.216 -16.185 1.00 80.94 85 GLY A N 1
ATOM 590 C CA . GLY A 1 85 ? 18.570 8.525 -16.615 1.00 80.94 85 GLY A CA 1
ATOM 591 C C . GLY A 1 85 ? 17.060 8.565 -16.868 1.00 80.94 85 GLY A C 1
ATOM 592 O O . GLY A 1 85 ? 16.549 9.590 -17.316 1.00 80.94 85 GLY A O 1
ATOM 593 N N . THR A 1 86 ? 16.341 7.482 -16.568 1.00 79.69 86 THR A N 1
ATOM 594 C CA . THR A 1 86 ? 14.881 7.434 -16.671 1.00 79.69 86 THR A CA 1
ATOM 595 C C . THR A 1 86 ? 14.213 7.937 -15.395 1.00 79.69 86 THR A C 1
ATOM 597 O O . THR A 1 86 ? 14.806 7.972 -14.314 1.00 79.69 86 THR A O 1
ATOM 600 N N . SER A 1 87 ? 12.952 8.340 -15.516 1.00 79.62 87 SER A N 1
ATOM 601 C CA . SER A 1 87 ? 12.103 8.681 -14.382 1.00 79.62 87 SER A CA 1
ATOM 602 C C . SER A 1 87 ? 10.723 8.061 -14.557 1.00 79.62 87 SER A C 1
ATOM 604 O O . SER A 1 87 ? 10.264 7.796 -15.669 1.00 79.62 87 SER A O 1
ATOM 606 N N . THR A 1 88 ? 10.053 7.813 -13.436 1.00 79.19 88 THR A N 1
ATOM 607 C CA . THR A 1 88 ? 8.666 7.354 -13.419 1.00 79.19 88 THR A CA 1
ATOM 608 C C . THR A 1 88 ? 7.899 8.102 -12.349 1.00 79.19 88 THR A C 1
ATOM 610 O O . THR A 1 88 ? 8.437 8.438 -11.294 1.00 79.19 88 THR A O 1
ATOM 613 N N . THR A 1 89 ? 6.618 8.328 -12.599 1.00 84.50 89 THR A N 1
ATOM 614 C CA . THR A 1 89 ? 5.682 8.755 -11.567 1.00 84.50 89 THR A CA 1
ATOM 615 C C . THR A 1 89 ? 5.001 7.521 -10.995 1.00 84.50 89 THR A C 1
ATOM 617 O O . THR A 1 89 ? 4.584 6.637 -11.746 1.00 84.50 89 THR A O 1
ATOM 620 N N . LEU A 1 90 ? 4.909 7.459 -9.667 1.00 84.38 90 LEU A N 1
ATOM 621 C CA . LEU A 1 90 ? 4.041 6.532 -8.953 1.00 84.38 90 LEU A CA 1
ATOM 622 C C . LEU A 1 90 ? 2.883 7.334 -8.363 1.00 84.38 90 LEU A C 1
ATOM 624 O O . LEU A 1 90 ? 3.097 8.246 -7.564 1.00 84.38 90 LEU A O 1
ATOM 628 N N . THR A 1 91 ? 1.662 6.971 -8.730 1.00 88.25 91 THR A N 1
ATOM 629 C CA . THR A 1 91 ? 0.452 7.524 -8.126 1.00 88.25 91 THR A CA 1
ATOM 630 C C . THR A 1 91 ? -0.167 6.484 -7.207 1.00 88.25 91 THR A C 1
ATOM 632 O O . THR A 1 91 ? -0.467 5.363 -7.627 1.00 88.25 91 THR A O 1
ATOM 635 N N . VAL A 1 92 ? -0.359 6.881 -5.948 1.00 89.06 92 VAL A N 1
ATOM 636 C CA . VAL A 1 92 ? -1.025 6.088 -4.914 1.00 89.06 92 VAL A CA 1
ATOM 637 C C . VAL A 1 92 ? -2.403 6.688 -4.672 1.00 89.06 92 VAL A C 1
ATOM 639 O O . VAL A 1 92 ? -2.526 7.834 -4.243 1.00 89.06 92 VAL A O 1
ATOM 642 N N . THR A 1 93 ? -3.447 5.913 -4.942 1.00 90.06 93 THR A N 1
ATOM 643 C CA . THR A 1 93 ? -4.837 6.329 -4.750 1.00 90.06 93 THR A CA 1
ATOM 644 C C . THR A 1 93 ? -5.492 5.456 -3.692 1.00 90.06 93 THR A C 1
ATOM 646 O O . THR A 1 93 ? -5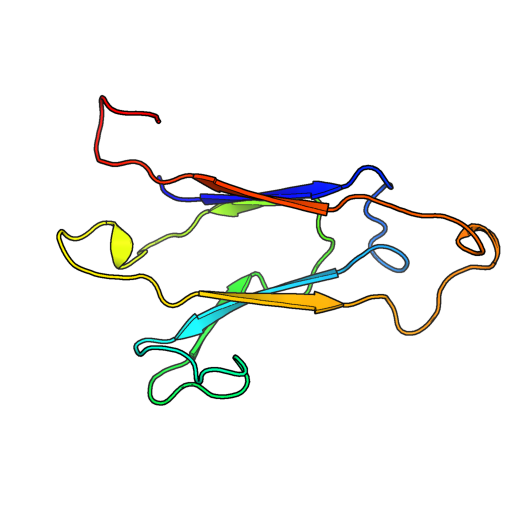.585 4.239 -3.845 1.00 90.06 93 THR A O 1
ATOM 649 N N . VAL A 1 94 ? -5.975 6.080 -2.618 1.00 88.12 94 VAL A N 1
ATOM 650 C CA . VAL A 1 94 ? -6.761 5.407 -1.579 1.00 88.12 94 VAL A CA 1
ATOM 651 C C . VAL A 1 94 ? -8.236 5.538 -1.937 1.00 88.12 94 VAL A C 1
ATOM 653 O O . VAL A 1 94 ? -8.794 6.632 -1.920 1.00 88.12 9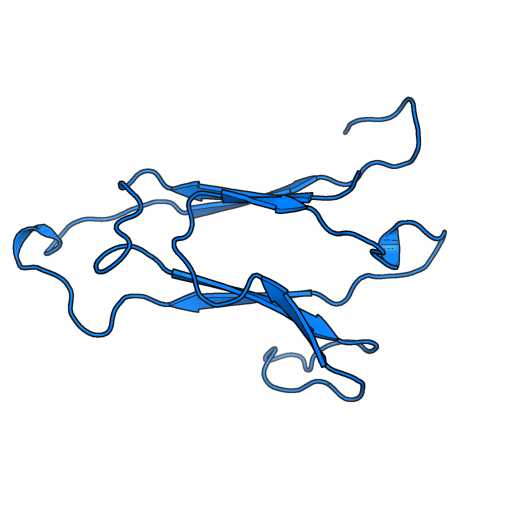4 VAL A O 1
ATOM 656 N N . LEU A 1 95 ? -8.873 4.418 -2.264 1.00 87.25 95 LEU A N 1
ATOM 657 C CA . LEU A 1 95 ? -10.294 4.354 -2.583 1.00 87.25 95 LEU A CA 1
ATOM 658 C C . LEU A 1 95 ? -11.068 3.969 -1.320 1.00 87.25 95 LEU A C 1
ATOM 660 O O . LEU A 1 95 ? -11.155 2.791 -0.967 1.00 87.25 95 LEU A O 1
ATOM 664 N N . GLY A 1 96 ? -11.626 4.966 -0.634 1.00 78.06 96 GLY A N 1
ATOM 665 C CA . GLY A 1 96 ? -12.561 4.759 0.471 1.00 78.06 96 GLY A CA 1
ATOM 666 C C . GLY A 1 96 ? -13.990 4.602 -0.047 1.00 78.06 96 GLY A C 1
ATOM 667 O O . GLY A 1 96 ? -14.453 5.429 -0.824 1.00 78.06 96 GLY A O 1
ATOM 668 N N . VAL A 1 97 ? -14.708 3.560 0.386 1.00 69.69 97 VAL A N 1
ATOM 669 C CA . VAL A 1 97 ? -16.137 3.394 0.064 1.00 69.69 97 VAL A CA 1
ATOM 670 C C . VAL A 1 97 ? -16.945 3.477 1.352 1.00 69.69 97 VAL A C 1
ATOM 672 O O . VAL A 1 97 ? -16.943 2.541 2.149 1.00 69.69 97 VAL A O 1
ATOM 675 N N . GLN A 1 98 ? -17.642 4.594 1.553 1.00 60.41 98 GLN A N 1
ATOM 676 C CA . GLN A 1 98 ? -18.554 4.792 2.681 1.00 60.41 98 GLN A CA 1
ATOM 677 C C . GLN A 1 98 ? -19.941 4.244 2.313 1.00 60.41 98 GLN A C 1
ATOM 679 O O . GLN A 1 98 ? -20.836 4.992 1.936 1.00 60.41 98 GLN A O 1
ATOM 684 N N . GLY A 1 99 ? -20.104 2.918 2.372 1.00 57.25 99 GLY A N 1
ATOM 685 C CA . GLY A 1 99 ? -21.370 2.241 2.053 1.00 57.25 99 GLY A CA 1
ATOM 686 C C . GLY A 1 99 ? -21.825 2.379 0.585 1.00 57.25 99 GLY A C 1
ATOM 687 O O . GLY A 1 99 ? -21.177 3.050 -0.222 1.00 57.25 99 GLY A O 1
ATOM 688 N N . PRO A 1 100 ? -22.921 1.710 0.184 1.00 50.16 100 PRO A N 1
ATOM 689 C CA . PRO A 1 100 ? -23.489 1.902 -1.144 1.00 50.16 100 PRO A CA 1
ATOM 690 C C . PRO A 1 100 ? -24.054 3.326 -1.260 1.00 50.16 100 PRO A C 1
ATOM 692 O O . PRO A 1 100 ? -24.989 3.677 -0.546 1.00 50.16 100 PRO A O 1
ATOM 695 N N . GLY A 1 101 ? -23.488 4.143 -2.159 1.00 46.41 101 GLY A N 1
ATOM 696 C CA . GLY A 1 101 ? -24.081 5.424 -2.574 1.00 46.41 101 GLY A CA 1
ATOM 697 C C . GLY A 1 101 ? -23.214 6.683 -2.460 1.00 46.41 101 GLY A C 1
ATOM 698 O O . GLY A 1 101 ? -23.672 7.739 -2.886 1.00 46.41 101 GLY A O 1
ATOM 699 N N . ARG A 1 102 ? -21.977 6.626 -1.945 1.00 48.38 102 ARG A N 1
ATOM 700 C CA . ARG A 1 102 ? -21.060 7.785 -1.972 1.00 48.38 102 ARG A CA 1
ATOM 701 C C . ARG A 1 102 ? -19.658 7.372 -2.411 1.00 48.38 102 ARG A C 1
ATOM 703 O O . ARG A 1 102 ? -18.890 6.818 -1.631 1.00 48.38 102 ARG A O 1
ATOM 710 N N . HIS A 1 103 ? -19.349 7.661 -3.672 1.00 46.94 103 HIS A N 1
ATOM 711 C CA . HIS A 1 103 ? -17.978 7.779 -4.159 1.00 46.94 103 HIS A CA 1
ATOM 712 C C . HIS A 1 103 ? -17.598 9.263 -4.073 1.00 46.94 103 HIS A C 1
ATOM 714 O O . HIS A 1 103 ? -18.382 10.107 -4.513 1.00 46.94 103 HIS A O 1
ATOM 720 N N . LEU A 1 104 ? -16.461 9.567 -3.444 1.00 44.88 104 LEU A N 1
ATOM 721 C CA . LEU A 1 104 ? -15.760 10.838 -3.646 1.00 44.88 104 LEU A CA 1
ATOM 722 C C . LEU A 1 104 ? -14.992 10.770 -4.967 1.00 44.88 104 LEU A C 1
ATOM 724 O O . LEU A 1 104 ? -14.489 9.662 -5.275 1.00 44.88 104 LEU A O 1
#

Sequence (104 aa):
MSALQLTTTAGASASDGVQFALERCSQPWSADAATCGGTVSTVAADRPASARVDLPGSPALTVGATDHLRLTLRLPESAPSDAQGTSTTLTVTVLGVQGPGRHL

Secondary structure (DSSP, 8-state):
--EEEEEESS---TTTSPEEEEEEESSPBPTTS--BSS-EEEEEEEEES--EEE-TT-GGGSTT---EEEEEEE--SS--GGGTT----EEEEEE---STT---

Foldseek 3Di:
DKKKAKDKPDDF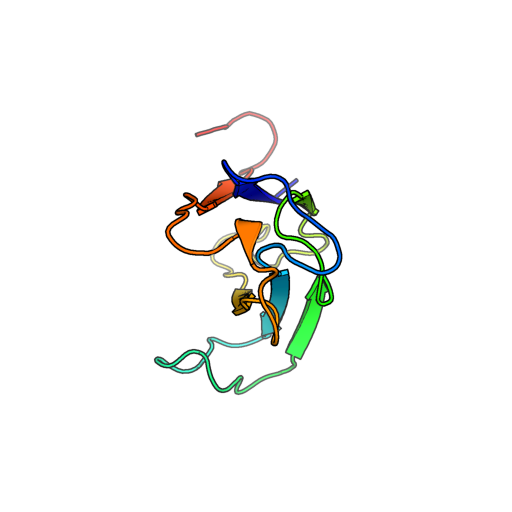DFAAAKKKWKKWAPAAAPPVNPDHPGDIDGQGDIGTRHDIGDDPPAQVLDPPGHTRMDMDIDGHPDHPPVCPPDDMDMDIDTFDDNPPDDGD